Protein 7G0Z (pdb70)

Solvent-accessible surface area: 7542 Å² total; per-residue (Å²): 120,87,92,30,105,22,1,52,17,58,1,82,6,84,44,42,92,81,38,68,77,13,11,133,63,18,66,14,46,152,74,35,40,160,72,16,34,165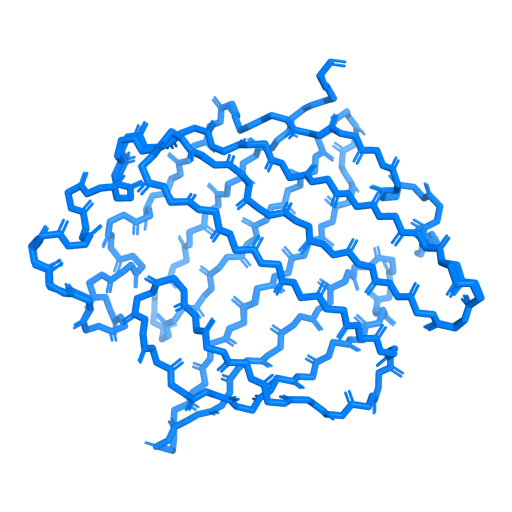,25,101,5,42,4,44,3,49,47,124,73,110,62,4,22,4,76,43,68,25,142,122,88,98,46,102,26,56,8,67,62,52,107,92,32,108,25,93,9,53,33,99,33,173,5,102,0,33,2,59,60,103,59,3,35,4,36,3,35,6,108,25,127,91,92,60,2,35,21,78,29,84,45,74,131,113,79,0,14,8,59,7,41,5,145,78,28,61,0,40,19,16,12,68,124,109

Radius of gyration: 13.99 Å; Cα contacts (8 Å, |Δi|>4): 348; chains: 1; bounding box: 31×28×34 Å

B-factor: mean 10.49, std 7.88, range [3.45, 60.39]

Sequence (134 aa):
SHMCDAFVGTWKLLVSSEENFDDYMKKELGVVGGFFATRRKMMGGGMMAAKPPNNCIIISVVNNGGDDVITIKTESSTLKNNTEISSFILGQEEFDEVTADDRKVKSTITLLDDGGVLLVQVQKWDGKKSTTTIIKRKRREDDKLVVECVMKKGVTCTRVYERRA

Structure (mmCIF, N/CA/C/O backbone):
data_7G0Z
#
_entry.id   7G0Z
#
_cell.length_a   32.128
_cell.length_b   52.805
_cell.length_c   72.315
_cell.angle_alpha   90.000
_cell.angle_beta   90.000
_cell.angle_gamma   90.000
#
_symmetry.space_group_name_H-M   'P 2 21 21'
#
loop_
_entity.id
_entity.type
_entity.pdbx_description
1 polymer 'Fatty acid-binding protein, adipocyte'
2 non-polymer '5-{[(3M)-3-(3-cyclopropyl-1,2,4-oxadiazol-5-yl)-4,5,6,7-tetrahydro-1-benzothiophen-2-yl]carbamoyl}-3,6-dihydro-2H-pyran-4-carboxylic acid'
3 water water
#
loop_
_atom_site.group_PDB
_atom_site.id
_atom_site.type_symbol
_atom_site.label_atom_id
_atom_site.label_alt_id
_atom_site.label_comp_id
_atom_site.label_asym_id
_atom_site.label_entity_id
_atom_site.label_seq_id
_atom_site.pdbx_PDB_ins_code
_atom_site.Cartn_x
_atom_site.Cartn_y
_atom_site.Cartn_z
_atom_site.occupancy
_atom_site.B_iso_or_equiv
_atom_site.auth_seq_id
_atom_site.auth_comp_id
_atom_site.auth_asym_id
_atom_site.auth_atom_id
_atom_site.pdbx_PDB_model_num
ATOM 1 N N . SER A 1 2 ? -2.554 -8.137 -2.833 0.50 35.18 -2 SER A N 1
ATOM 2 C CA . SER A 1 2 ? -1.876 -6.869 -2.785 0.50 32.78 -2 SER A CA 1
ATOM 3 C C . SER A 1 2 ? -0.627 -6.689 -1.892 0.50 33.70 -2 SER A C 1
ATOM 4 O O . SER A 1 2 ? -0.694 -6.277 -0.753 0.50 43.25 -2 SER A O 1
ATOM 12 N N . HIS A 1 3 ? 0.532 -6.995 -2.400 0.50 26.85 -1 HIS A N 1
ATOM 13 C CA . HIS A 1 3 ? 1.721 -6.280 -2.045 0.50 21.52 -1 HIS A CA 1
ATOM 14 C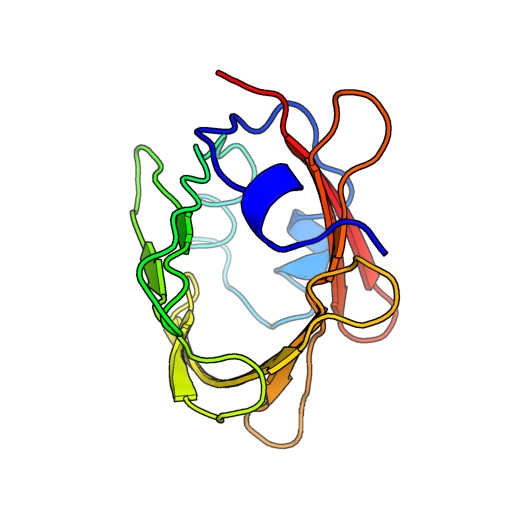 C . HIS A 1 3 ? 1.573 -4.733 -2.332 0.50 27.12 -1 HIS A C 1
ATOM 15 O O . HIS A 1 3 ? 0.795 -4.292 -3.152 0.50 25.38 -1 HIS A O 1
ATOM 30 N N . MET A 1 4 ? 2.256 -3.885 -1.574 0.50 38.08 0 MET A N 1
ATOM 31 C CA . MET A 1 4 ? 2.135 -2.391 -1.770 0.50 20.74 0 MET A CA 1
ATOM 32 C C . MET A 1 4 ? 3.429 -1.953 -2.442 0.50 15.35 0 MET A C 1
ATOM 33 O O . MET A 1 4 ? 4.222 -2.827 -2.779 0.50 23.14 0 MET A O 1
ATOM 47 N N . CYS A 1 5 ? 3.618 -0.662 -2.727 0.50 14.06 1 CYS A N 1
ATOM 48 C CA . CYS A 1 5 ? 4.808 -0.313 -3.503 0.50 13.30 1 CYS A CA 1
ATOM 49 C C . CYS A 1 5 ? 6.102 -0.702 -2.670 0.50 11.11 1 CYS A C 1
ATOM 50 O O . CYS A 1 5 ? 7.098 -1.087 -3.300 0.50 11.39 1 CYS A O 1
ATOM 58 N N . ASP A 1 6 ? 6.066 -0.635 -1.330 0.50 13.50 2 ASP A N 1
ATOM 59 C CA . ASP A 1 6 ? 7.257 -0.841 -0.513 0.50 12.13 2 ASP A CA 1
ATOM 60 C C . ASP A 1 6 ? 7.822 -2.275 -0.704 0.50 9.77 2 ASP A C 1
ATOM 61 O O . ASP A 1 6 ? 9.027 -2.434 -0.574 0.50 10.22 2 ASP A O 1
ATOM 70 N N . ALA A 1 7 ? 7.007 -3.304 -1.065 1.00 16.09 3 ALA A N 1
ATOM 71 C CA . ALA A 1 7 ? 7.595 -4.763 -1.246 1.00 13.43 3 ALA A CA 1
ATOM 72 C C . ALA A 1 7 ? 8.590 -4.889 -2.439 1.00 8.83 3 ALA A C 1
ATOM 73 O O . ALA A 1 7 ? 9.371 -5.771 -2.601 1.00 12.96 3 ALA A O 1
ATOM 80 N N . PHE A 1 8 ? 8.385 -3.817 -3.315 1.00 8.23 4 PHE A N 1
ATOM 81 C CA . PHE A 1 8 ? 9.161 -3.692 -4.527 1.00 7.08 4 PHE A CA 1
ATOM 82 C C . PHE A 1 8 ? 10.476 -2.910 -4.341 1.00 6.23 4 PHE A C 1
ATOM 83 O O . PHE A 1 8 ? 11.398 -3.084 -5.119 1.00 6.52 4 PHE A O 1
ATOM 100 N N . VAL A 1 9 ? 10.485 -1.965 -3.385 1.00 6.49 5 VAL A N 1
ATOM 101 C CA . VAL A 1 9 ? 11.649 -1.077 -3.255 1.00 5.82 5 VAL A CA 1
ATOM 102 C C . VAL A 1 9 ? 12.895 -1.895 -2.973 1.00 5.88 5 VAL A C 1
ATOM 103 O O . VAL A 1 9 ? 12.888 -2.782 -2.060 1.00 7.10 5 VAL A O 1
ATOM 116 N N . GLY A 1 10 ? 13.954 -1.613 -3.689 1.00 5.45 6 GLY A N 1
ATOM 117 C CA . GLY A 1 10 ? 15.204 -2.339 -3.509 1.00 6.86 6 GLY A CA 1
ATOM 118 C C . GLY A 1 10 ? 16.059 -2.301 -4.743 1.00 4.94 6 GLY A C 1
ATOM 119 O O . GLY A 1 10 ? 15.700 -1.718 -5.774 1.00 5.34 6 GLY A O 1
ATOM 123 N N . THR A 1 11 ? 17.188 -2.982 -4.608 1.00 5.48 7 THR A N 1
ATOM 124 C CA . THR A 1 11 ? 18.133 -3.217 -5.702 1.00 5.64 7 THR A CA 1
ATOM 125 C C . THR A 1 11 ? 18.113 -4.712 -6.010 1.00 5.55 7 THR A C 1
ATOM 126 O O . THR A 1 11 ? 18.406 -5.541 -5.111 1.00 7.48 7 THR A O 1
ATOM 137 N N . TRP A 1 12 ? 17.784 -5.036 -7.231 1.00 5.44 8 TRP A N 1
ATOM 138 C CA . TRP A 1 12 ? 17.486 -6.428 -7.662 1.00 5.62 8 TRP A CA 1
ATOM 139 C C . TRP A 1 12 ? 18.441 -6.797 -8.786 1.00 5.86 8 TRP A C 1
ATOM 140 O O . TRP A 1 12 ? 18.677 -5.988 -9.684 1.00 11.29 8 TRP A O 1
ATOM 161 N N . LYS A 1 13 ? 18.951 -8.006 -8.819 1.00 5.02 9 LYS A N 1
ATOM 162 C CA . LYS A 1 13 ? 19.857 -8.479 -9.851 1.00 5.03 9 LYS A CA 1
ATOM 163 C C . LYS A 1 13 ? 19.185 -9.620 -10.636 1.00 4.56 9 LYS A C 1
ATOM 164 O O . LYS A 1 13 ? 18.613 -10.540 -10.040 1.00 5.10 9 LYS A O 1
ATOM 183 N N . LEU A 1 14 ? 19.302 -9.592 -11.953 1.00 4.55 10 LEU A N 1
ATOM 184 C CA A LEU A 1 14 ? 18.704 -10.652 -12.776 0.80 4.48 10 LEU A CA 1
ATOM 185 C CA B LEU A 1 14 ? 18.716 -10.642 -12.779 0.20 5.13 10 LEU A CA 1
ATOM 186 C C . LEU A 1 14 ? 19.455 -11.974 -12.522 1.00 4.68 10 LEU A C 1
ATOM 187 O O . LEU A 1 14 ? 20.675 -12.000 -12.681 1.00 6.05 10 LEU A O 1
ATOM 216 N N . VAL A 1 15 ? 18.697 -13.031 -12.228 1.00 4.84 11 VAL A N 1
ATOM 217 C CA . VAL A 1 15 ? 19.274 -14.348 -12.016 1.00 5.03 11 VAL A CA 1
ATOM 218 C C . VAL A 1 15 ? 18.784 -15.404 -13.007 1.00 4.91 11 VAL A C 1
ATOM 219 O O . VAL A 1 15 ? 19.457 -16.431 -13.147 1.00 6.06 11 VAL A O 1
ATOM 232 N N . SER A 1 16 ? 17.655 -15.211 -13.680 1.00 5.07 12 SER A N 1
ATOM 233 C CA . SER A 1 16 ? 17.225 -16.154 -14.714 1.00 5.66 12 SER A CA 1
ATOM 234 C C . SER A 1 16 ? 16.351 -15.428 -15.711 1.00 5.10 12 SER A C 1
ATOM 235 O O . SER A 1 16 ? 15.701 -14.419 -15.402 1.00 5.41 12 SER A O 1
ATOM 243 N N . SER A 1 17 ? 16.302 -15.983 -16.918 1.00 6.16 13 SER A N 1
ATOM 244 C CA . SER A 1 17 ? 15.502 -15.407 -18.004 1.00 6.41 13 SER A CA 1
ATOM 245 C C . SER A 1 17 ? 15.112 -16.535 -18.949 1.00 6.11 13 SER A C 1
ATOM 246 O O . SER A 1 17 ? 15.954 -17.348 -19.347 1.00 7.61 13 SER A O 1
ATOM 254 N N . GLU A 1 18 ? 13.827 -16.552 -19.335 1.00 6.19 14 GLU A N 1
ATOM 255 C CA A GLU A 1 18 ? 13.317 -17.535 -20.290 0.80 5.35 14 GLU A CA 1
ATOM 256 C CA B GLU A 1 18 ? 13.280 -17.475 -20.248 0.20 5.49 14 GLU A CA 1
ATOM 257 C C . GLU A 1 18 ? 12.593 -16.769 -21.399 1.00 4.40 14 GLU A C 1
ATOM 258 O O . GLU A 1 18 ? 11.743 -15.916 -21.158 1.00 5.04 14 GLU A O 1
ATOM 279 N N . ASN A 1 19 ? 12.944 -17.134 -22.664 1.00 4.50 15 ASN A N 1
ATOM 280 C CA . ASN A 1 19 ? 12.269 -16.658 -23.854 1.00 4.33 15 ASN A CA 1
ATOM 281 C C . ASN A 1 19 ? 12.500 -15.162 -24.154 1.00 4.31 15 ASN A C 1
ATOM 282 O O . ASN A 1 19 ? 11.730 -14.559 -24.914 1.00 4.73 15 ASN A O 1
ATOM 293 N N . PHE A 1 20 ? 13.567 -14.563 -23.600 1.00 4.32 16 PHE A N 1
ATOM 294 C CA . PHE A 1 20 ? 13.770 -13.126 -23.824 1.00 4.41 16 PHE A CA 1
ATOM 295 C C . PHE A 1 20 ? 14.147 -12.833 -25.261 1.00 4.57 16 PHE A C 1
ATOM 296 O O . PHE A 1 20 ? 13.707 -11.816 -25.832 1.00 4.95 16 PHE A O 1
ATOM 313 N N . ASP A 1 21 ? 14.972 -13.684 -25.911 1.00 5.00 17 ASP A N 1
ATOM 314 C CA . ASP A 1 21 ? 15.276 -13.420 -27.323 1.00 5.22 17 ASP A CA 1
ATOM 315 C C . ASP A 1 21 ? 13.990 -13.477 -28.161 1.00 5.22 17 ASP A C 1
ATOM 316 O O . ASP A 1 21 ? 13.780 -12.634 -29.027 1.00 5.71 17 ASP A O 1
ATOM 325 N N . ASP A 1 22 ? 13.135 -14.471 -27.908 1.00 5.08 18 ASP A N 1
ATOM 326 C CA . ASP A 1 22 ? 11.876 -14.557 -28.626 1.00 5.43 18 ASP A CA 1
ATOM 327 C C . ASP A 1 22 ? 10.989 -13.324 -28.396 1.00 5.05 18 ASP A C 1
ATOM 328 O O . ASP A 1 22 ? 10.309 -12.856 -29.320 1.00 5.47 18 ASP A O 1
ATOM 337 N N . TYR A 1 23 ? 10.972 -12.814 -27.152 1.00 4.85 19 TYR A N 1
ATOM 338 C CA . TYR A 1 23 ? 10.200 -11.602 -26.853 1.00 4.62 19 TYR A CA 1
ATOM 339 C C . TYR A 1 23 ? 10.721 -10.391 -27.655 1.00 4.77 19 TYR A C 1
ATOM 340 O O . TYR A 1 23 ? 9.951 -9.686 -28.311 1.00 5.10 19 TYR A O 1
ATOM 358 N N . MET A 1 24 ? 12.037 -10.205 -27.610 1.00 4.88 20 MET A N 1
ATOM 359 C CA . MET A 1 24 ? 12.623 -9.117 -28.424 1.00 5.14 20 MET A CA 1
ATOM 360 C C . MET A 1 24 ? 12.318 -9.302 -29.918 1.00 5.28 20 MET A C 1
ATOM 361 O O . MET A 1 24 ? 11.967 -8.358 -30.608 1.00 5.71 20 MET A O 1
ATOM 375 N N . LYS A 1 25 ? 12.470 -10.540 -30.428 1.00 5.73 21 LYS A N 1
ATOM 376 C CA A LYS A 1 25 ? 12.226 -10.766 -31.829 0.70 6.63 21 LYS A CA 1
ATOM 377 C CA B LYS A 1 25 ? 12.195 -10.776 -31.848 0.30 6.78 21 LYS A CA 1
ATOM 378 C C . LYS A 1 25 ? 10.763 -10.424 -32.173 1.00 6.76 21 LYS A C 1
ATOM 379 O O . LYS A 1 25 ? 10.468 -9.840 -33.250 1.00 7.38 21 LYS A O 1
ATOM 414 N N . GLU A 1 26 ? 9.829 -10.799 -31.303 1.00 6.34 22 GLU A N 1
ATOM 415 C CA . GLU A 1 26 ? 8.412 -10.552 -31.573 1.00 6.23 22 GLU A CA 1
ATOM 416 C C . GLU A 1 26 ? 8.099 -9.062 -31.623 1.00 6.39 22 GLU A C 1
ATOM 417 O O . GLU A 1 26 ? 7.148 -8.632 -32.295 1.00 8.28 22 GLU A O 1
ATOM 429 N N . LEU A 1 27 ? 8.859 -8.256 -30.902 1.00 5.75 23 LEU A N 1
ATOM 430 C CA . LEU A 1 27 ? 8.777 -6.805 -30.913 1.00 6.27 23 LEU A CA 1
ATOM 431 C C . LEU A 1 27 ? 9.462 -6.185 -32.134 1.00 7.32 23 LEU A C 1
ATOM 432 O O . LEU A 1 27 ? 9.402 -4.956 -32.299 1.00 10.23 23 LEU A O 1
ATOM 448 N N . GLY A 1 28 ? 10.176 -6.947 -32.943 1.00 7.02 24 GLY A N 1
ATOM 449 C CA . GLY A 1 28 ? 10.902 -6.416 -34.081 1.00 8.03 24 GLY A CA 1
ATOM 450 C C . GLY A 1 28 ? 12.301 -5.925 -33.791 1.00 7.64 24 GLY A C 1
ATOM 451 O O . GLY A 1 28 ? 12.863 -5.175 -34.596 1.00 9.64 24 GLY A O 1
ATOM 455 N N A VAL A 1 29 ? 12.866 -6.211 -32.653 0.50 7.33 25 VAL A N 1
ATOM 456 N N B VAL A 1 29 ? 12.886 -6.391 -32.657 0.50 6.19 25 VAL A N 1
ATOM 457 C CA A VAL A 1 29 ? 14.181 -5.683 -32.306 0.50 8.01 25 VAL A CA 1
ATOM 458 C CA B VAL A 1 29 ? 14.228 -5.957 -32.252 0.50 6.53 25 VAL A CA 1
ATOM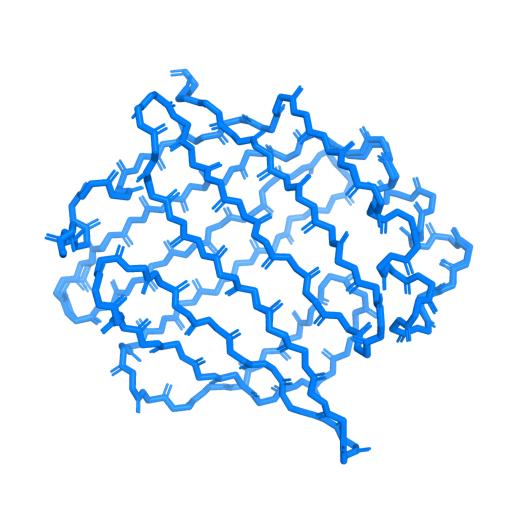 459 C C A VAL A 1 29 ? 15.234 -6.359 -33.269 0.50 9.54 25 VAL A C 1
ATOM 460 C C B VAL A 1 29 ? 15.279 -6.737 -33.194 0.50 6.69 25 VAL A C 1
ATOM 461 O O A VAL A 1 29 ? 15.228 -7.619 -33.398 0.50 11.20 25 VAL A O 1
ATOM 462 O O B VAL A 1 29 ? 15.288 -7.931 -33.336 0.50 7.17 25 VAL A O 1
ATOM 487 N N A GLY A 1 30 ? 16.237 -5.639 -33.773 0.50 12.66 26 GLY A N 1
ATOM 488 N N B GLY A 1 30 ? 16.131 -5.914 -33.705 0.50 7.66 26 GLY A N 1
ATOM 489 C CA A GLY A 1 30 ? 17.425 -6.309 -34.553 0.50 12.21 26 GLY A CA 1
ATOM 490 C CA B GLY A 1 30 ? 17.139 -6.290 -34.569 0.50 11.08 26 GLY A CA 1
ATOM 491 C C A GLY A 1 30 ? 18.505 -7.013 -33.862 0.50 10.77 26 GLY A C 1
ATOM 492 C C B GLY A 1 30 ? 18.260 -7.008 -33.887 0.50 8.70 26 GLY A C 1
ATOM 493 O O A GLY A 1 30 ? 18.523 -6.742 -32.648 0.50 13.54 26 GLY A O 1
ATOM 494 O O B GLY A 1 30 ? 18.396 -7.110 -32.638 0.50 6.82 26 GLY A O 1
ATOM 501 N N A PHE A 1 31 ? 19.401 -7.686 -34.649 0.50 9.44 27 PHE A N 1
ATOM 502 N N B PHE A 1 31 ? 19.110 -7.542 -34.707 0.50 9.89 27 PHE A N 1
ATOM 503 C CA A PHE A 1 31 ? 20.371 -8.565 -34.194 0.50 8.03 27 PHE A CA 1
ATOM 504 C CA B PHE A 1 31 ? 20.137 -8.419 -34.225 0.50 10.34 27 PHE A CA 1
ATOM 505 C C A PHE A 1 31 ? 21.227 -7.790 -33.249 0.50 8.83 27 PHE A C 1
ATOM 506 C C B PHE A 1 31 ? 21.029 -7.696 -33.224 0.50 10.34 27 PHE A C 1
ATOM 507 O O A PHE A 1 31 ? 21.585 -8.358 -32.207 0.50 8.37 27 PHE A O 1
ATOM 508 O O B PHE A 1 31 ? 21.305 -8.282 -32.173 0.50 12.33 27 PHE A O 1
ATOM 541 N N . ALA A 1 32 ? 21.577 -6.508 -33.537 1.00 9.40 28 ALA A N 1
ATOM 542 C CA . ALA A 1 32 ? 22.551 -5.842 -32.659 1.00 9.87 28 ALA A CA 1
ATOM 543 C C . ALA A 1 32 ? 21.986 -5.609 -31.258 1.00 8.17 28 ALA A C 1
ATOM 544 O O . ALA A 1 32 ? 22.692 -5.841 -30.251 1.00 8.13 28 ALA A O 1
ATOM 551 N N . THR A 1 33 ? 20.774 -5.127 -31.158 1.00 7.66 29 THR A N 1
ATOM 552 C CA . THR A 1 33 ? 20.188 -4.895 -29.834 1.00 7.21 29 THR A CA 1
ATOM 553 C C . THR A 1 33 ? 19.872 -6.216 -29.168 1.00 6.82 29 THR A C 1
ATOM 554 O O . THR A 1 33 ? 20.077 -6.348 -27.940 1.00 7.25 29 THR A O 1
ATOM 565 N N . ARG A 1 34 ? 19.380 -7.224 -29.900 1.00 6.81 30 ARG A N 1
ATOM 566 C CA A ARG A 1 34 ? 19.175 -8.530 -29.289 0.70 7.02 30 ARG A CA 1
ATOM 567 C CA B ARG A 1 34 ? 19.149 -8.521 -29.266 0.30 7.59 30 ARG A CA 1
ATOM 568 C C . ARG A 1 34 ? 20.472 -9.115 -28.731 1.00 7.99 30 ARG A C 1
ATOM 569 O O . ARG A 1 34 ? 20.482 -9.798 -27.692 1.00 8.40 30 ARG A O 1
ATOM 608 N N . LYS A 1 35 ? 21.587 -8.878 -29.441 1.00 7.80 31 LYS A N 1
ATOM 609 C CA . LYS A 1 35 ? 22.879 -9.333 -28.979 1.00 9.14 31 LYS A CA 1
ATOM 610 C C . LYS A 1 35 ? 23.242 -8.673 -27.650 1.00 8.87 31 LYS A C 1
ATOM 611 O O . LYS A 1 35 ? 23.730 -9.313 -26.760 1.00 13.40 31 LYS A O 1
ATOM 630 N N . MET A 1 36 ? 23.014 -7.396 -27.517 1.00 7.45 32 MET A N 1
ATOM 631 C CA A MET A 1 36 ? 23.290 -6.725 -26.230 0.50 8.08 32 MET A CA 1
ATOM 632 C CA B MET A 1 36 ? 23.272 -6.695 -26.258 0.50 7.80 32 MET A CA 1
ATOM 633 C C . MET A 1 36 ? 22.347 -7.256 -25.162 1.00 7.93 32 MET A C 1
ATOM 634 O O . MET A 1 36 ? 22.761 -7.511 -24.023 1.00 9.42 32 MET A O 1
ATOM 659 N N . GLY A 1 37 ? 21.072 -7.412 -25.480 1.00 7.37 33 GLY A N 1
ATOM 660 C CA . GLY A 1 37 ? 20.107 -7.830 -24.442 1.00 8.01 33 GLY A CA 1
ATOM 661 C C . GLY A 1 37 ? 20.159 -9.262 -24.008 1.00 7.93 33 GLY A C 1
ATOM 662 O O . GLY A 1 37 ? 19.815 -9.566 -22.858 1.00 9.45 33 GLY A O 1
ATOM 666 N N A GLY A 1 38 ? 20.463 -10.206 -24.834 0.70 8.53 34 GLY A N 1
ATOM 667 N N B GLY A 1 38 ? 20.662 -10.110 -24.929 0.30 8.66 34 GLY A N 1
ATOM 668 C CA A GLY A 1 38 ? 20.261 -11.610 -24.496 0.70 7.83 34 GLY A CA 1
ATOM 669 C CA B GLY A 1 38 ? 20.604 -11.563 -24.735 0.30 8.28 34 GLY A CA 1
ATOM 670 C C A GLY A 1 38 ? 20.975 -12.132 -23.235 0.70 6.73 34 GLY A C 1
ATOM 671 C C B GLY A 1 38 ? 21.509 -11.670 -23.557 0.30 11.93 34 GLY A C 1
ATOM 672 O O A GLY A 1 38 ? 20.338 -12.783 -22.449 0.70 7.49 34 GLY A O 1
ATOM 673 O O B GLY A 1 38 ? 21.279 -12.411 -22.654 0.30 19.49 34 GLY A O 1
ATOM 680 N N A MET A 1 39 ? 22.259 -11.842 -23.135 0.70 6.30 35 MET A N 1
ATOM 681 N N B MET A 1 39 ? 22.622 -10.966 -23.613 0.30 12.46 35 MET A N 1
ATOM 682 C CA A MET A 1 39 ? 23.042 -12.265 -21.970 0.70 7.13 35 MET A CA 1
ATOM 683 C CA B MET A 1 39 ? 23.599 -11.374 -22.617 0.30 15.98 35 MET A CA 1
ATOM 684 C C A MET A 1 39 ? 23.222 -11.149 -20.960 0.70 6.70 35 MET A C 1
ATOM 685 C C B MET A 1 39 ? 23.685 -10.314 -21.510 0.30 13.31 35 MET A C 1
ATOM 686 O O A MET A 1 39 ? 23.914 -11.320 -19.976 0.70 8.07 35 MET A O 1
ATOM 687 O O B MET A 1 39 ? 24.440 -10.476 -20.589 0.30 12.70 35 MET A O 1
ATOM 714 N N A ALA A 1 40 ? 22.541 -10.002 -21.101 0.70 6.75 36 ALA A N 1
ATOM 715 N N B ALA A 1 40 ? 22.807 -9.317 -21.502 0.30 10.23 36 ALA A N 1
ATOM 716 C CA A ALA A 1 40 ? 22.602 -8.959 -20.111 0.70 7.99 36 ALA A CA 1
ATOM 717 C CA B ALA A 1 40 ? 22.809 -8.421 -20.277 0.30 8.96 36 ALA A CA 1
ATOM 718 C C A ALA A 1 40 ? 22.023 -9.468 -18.810 0.70 6.96 36 ALA A C 1
ATOM 719 C C B ALA A 1 40 ? 22.193 -9.206 -19.017 0.30 7.68 36 ALA A C 1
ATOM 720 O O A ALA A 1 40 ? 21.019 -10.094 -18.793 0.70 6.95 36 ALA A O 1
ATOM 721 O O B ALA A 1 40 ? 21.339 -10.042 -19.196 0.30 8.51 36 ALA A O 1
ATOM 734 N N . LYS A 1 41 ? 22.653 -8.952 -17.741 1.00 8.44 37 LYS A N 1
ATOM 735 C CA . LYS A 1 41 ? 22.166 -9.344 -16.422 1.00 7.48 37 LYS A CA 1
ATOM 736 C C . LYS A 1 41 ? 21.950 -8.001 -15.642 1.00 6.56 37 LYS A C 1
ATOM 737 O O . LYS A 1 41 ? 22.778 -7.611 -14.816 1.00 7.68 37 LYS A O 1
ATOM 757 N N . PRO A 1 42 ? 20.900 -7.294 -15.961 1.00 6.06 38 PRO A N 1
ATOM 758 C CA A PRO A 1 42 ? 20.704 -5.949 -15.325 0.70 5.20 38 PRO A CA 1
ATOM 759 C CA B PRO A 1 42 ? 20.735 -6.013 -15.348 0.30 6.28 38 PRO A CA 1
ATOM 760 C C . PRO A 1 42 ? 20.502 -6.031 -13.842 1.00 4.92 38 PRO A C 1
ATOM 761 O O . PRO A 1 42 ? 20.057 -7.016 -13.269 1.00 5.94 38 PRO A O 1
ATOM 781 N N . ASN A 1 43 ? 20.771 -4.862 -13.224 1.00 4.98 39 ASN A N 1
ATOM 782 C CA A ASN A 1 43 ? 20.235 -4.535 -11.913 0.70 5.48 39 ASN A CA 1
ATOM 783 C CA B ASN A 1 43 ? 20.239 -4.561 -11.933 0.30 6.15 39 ASN A CA 1
ATOM 784 C C . ASN A 1 43 ? 19.013 -3.651 -12.126 1.00 6.56 39 ASN A C 1
ATOM 785 O O . ASN A 1 43 ? 19.036 -2.703 -12.931 1.00 10.47 39 ASN A O 1
ATOM 804 N N . CYS A 1 44 ? 17.951 -3.967 -11.407 1.00 5.29 40 CYS A N 1
ATOM 805 C CA . CYS A 1 44 ? 16.713 -3.185 -11.425 1.00 5.50 40 CYS A CA 1
ATOM 806 C C . CYS A 1 44 ? 16.603 -2.494 -10.056 1.00 4.99 40 CYS A C 1
ATOM 807 O O . CYS A 1 44 ? 16.559 -3.189 -9.019 1.00 6.07 40 CYS A O 1
ATOM 815 N N . ILE A 1 45 ? 16.599 -1.182 -10.053 1.00 4.67 41 ILE A N 1
ATOM 816 C CA A ILE A 1 45 ? 16.589 -0.384 -8.812 0.50 4.86 41 ILE A CA 1
ATOM 817 C CA B ILE A 1 45 ? 16.582 -0.412 -8.806 0.50 4.54 41 ILE A CA 1
ATOM 818 C C . ILE A 1 45 ? 15.255 0.335 -8.739 1.00 4.37 41 ILE A C 1
ATOM 819 O O . ILE A 1 45 ? 14.984 1.214 -9.586 1.00 4.88 41 ILE A O 1
ATOM 850 N N . ILE A 1 46 ? 14.418 -0.043 -7.784 1.00 4.41 42 ILE A N 1
ATOM 851 C CA . ILE A 1 46 ? 13.070 0.487 -7.645 1.00 4.40 42 ILE A CA 1
ATOM 852 C C . ILE A 1 46 ? 13.041 1.369 -6.391 1.00 4.39 42 ILE A C 1
ATOM 853 O O . ILE A 1 46 ? 13.478 0.919 -5.303 1.00 5.05 42 ILE A O 1
ATOM 869 N N . SER A 1 47 ? 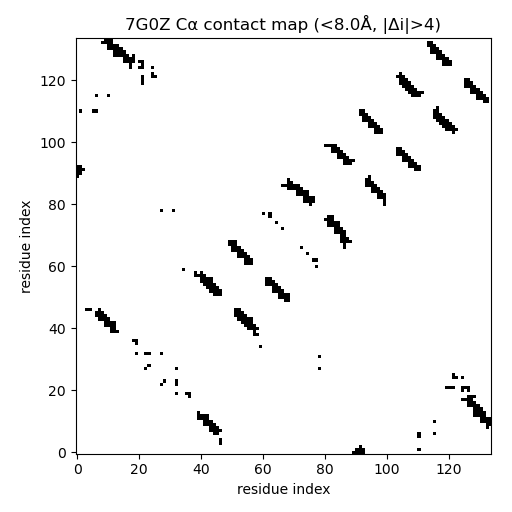12.533 2.581 -6.535 1.00 4.53 43 SER A N 1
ATOM 870 C CA . SER A 1 47 ? 12.432 3.507 -5.407 1.00 4.95 43 SER A CA 1
ATOM 871 C C . SER A 1 47 ? 11.139 4.318 -5.566 1.00 5.03 43 SER A C 1
ATOM 872 O O . SER A 1 47 ? 10.526 4.358 -6.635 1.00 5.45 43 SER A O 1
ATOM 880 N N . VAL A 1 48 ? 10.743 4.957 -4.448 1.00 5.66 44 VAL A N 1
ATOM 881 C CA A VAL A 1 48 ? 9.504 5.724 -4.387 0.50 6.74 44 VAL A CA 1
ATOM 882 C CA B VAL A 1 48 ? 9.505 5.772 -4.479 0.50 6.37 44 VAL A CA 1
ATOM 883 C C . VAL A 1 48 ? 9.753 7.011 -3.639 1.00 8.72 44 VAL A C 1
ATOM 884 O O . VAL A 1 48 ? 10.406 6.987 -2.587 1.00 10.69 44 VAL A O 1
ATOM 909 N N A ASN A 1 49 ? 9.130 8.043 -4.111 0.50 9.63 45 ASN A N 1
ATOM 910 N N B ASN A 1 49 ? 9.359 8.221 -4.209 0.50 10.65 45 ASN A N 1
ATOM 911 C CA A ASN A 1 49 ? 9.093 9.200 -3.265 0.50 12.31 45 ASN A CA 1
ATOM 912 C CA B ASN A 1 49 ? 9.811 9.683 -3.904 0.50 11.33 45 ASN A CA 1
ATOM 913 C C A ASN A 1 49 ? 7.847 9.986 -3.566 0.50 16.33 45 ASN A C 1
ATOM 914 C C B ASN A 1 49 ? 8.392 10.409 -4.167 0.50 18.19 45 ASN A C 1
ATOM 915 O O A ASN A 1 49 ? 7.693 10.461 -4.756 0.50 22.89 45 ASN A O 1
ATOM 916 O O B ASN A 1 49 ? 7.915 10.679 -5.202 0.50 27.27 45 ASN A O 1
ATOM 937 N N A GLY A 1 50 ? 6.932 9.947 -2.568 0.50 22.75 46 GLY A N 1
ATOM 938 N N B GLY A 1 50 ? 7.723 10.622 -2.979 0.50 9.97 46 GLY A N 1
ATOM 939 C CA A GLY A 1 50 ? 5.513 10.379 -2.675 0.50 21.99 46 GLY A CA 1
ATOM 940 C CA B GLY A 1 50 ? 6.357 11.252 -3.022 0.50 9.44 46 GLY A CA 1
ATOM 941 C C A GLY A 1 50 ? 4.666 9.539 -3.667 0.50 22.59 46 GLY A C 1
ATOM 942 C C B GLY A 1 50 ? 5.402 10.368 -3.872 0.50 8.42 46 GLY A C 1
ATOM 943 O O A GLY A 1 50 ? 4.59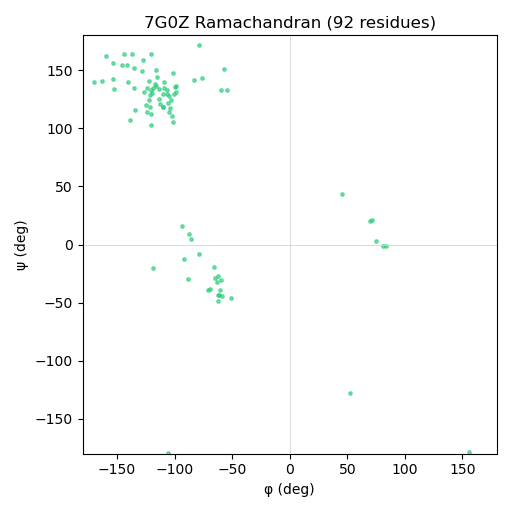4 8.270 -3.653 0.50 24.20 46 GLY A O 1
ATOM 944 O O B GLY A 1 50 ? 5.282 9.191 -3.614 0.50 12.52 46 GLY A O 1
ATOM 951 N N A ASP A 1 51 ? 4.082 10.206 -4.654 0.50 19.24 47 ASP A N 1
ATOM 952 N N B ASP A 1 51 ? 4.736 10.939 -4.866 0.50 8.48 47 ASP A N 1
ATOM 953 C CA A ASP A 1 51 ? 3.394 9.566 -5.745 0.50 17.02 47 ASP A CA 1
ATOM 954 C CA B ASP A 1 51 ? 3.795 10.211 -5.738 0.50 8.74 47 ASP A CA 1
ATOM 955 C C A ASP A 1 51 ? 4.331 9.071 -6.841 0.50 11.19 47 ASP A C 1
ATOM 956 C C B ASP A 1 51 ? 4.44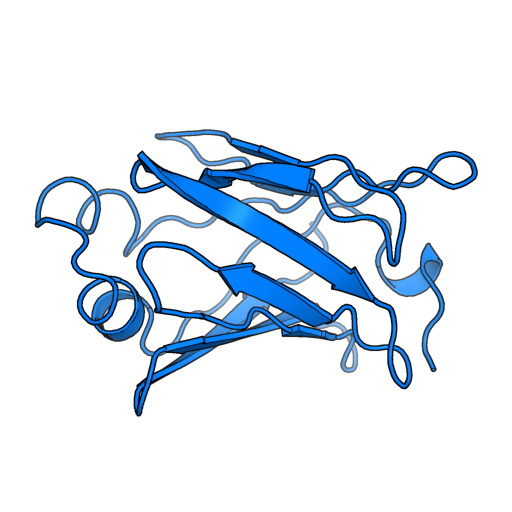9 9.385 -6.848 0.50 9.98 47 ASP A C 1
ATOM 957 O O A ASP A 1 51 ? 3.769 8.354 -7.718 0.50 11.45 47 ASP A O 1
ATOM 958 O O B ASP A 1 51 ? 3.875 8.684 -7.673 0.50 8.71 47 ASP A O 1
ATOM 975 N N . VAL A 1 52 ? 5.710 9.412 -6.868 1.00 9.55 48 VAL A N 1
ATOM 976 C CA . VAL A 1 52 ? 6.514 9.061 -8.037 1.00 7.29 48 VAL A CA 1
ATOM 977 C C . VAL A 1 52 ? 7.351 7.794 -7.754 1.00 6.13 48 VAL A C 1
ATOM 978 O O . VAL A 1 52 ? 8.172 7.768 -6.834 1.00 7.02 48 VAL A O 1
ATOM 991 N N . ILE A 1 53 ? 7.164 6.802 -8.621 1.00 5.05 49 ILE A N 1
ATOM 992 C CA . ILE A 1 53 ? 7.952 5.582 -8.597 1.00 4.54 49 ILE A CA 1
ATOM 993 C C . ILE A 1 53 ? 9.028 5.700 -9.673 1.00 4.43 49 ILE A C 1
ATOM 994 O O . ILE A 1 53 ? 8.738 6.136 -10.807 1.00 5.10 49 ILE A O 1
ATOM 1010 N N . THR A 1 54 ? 10.268 5.314 -9.333 1.00 4.11 50 THR A N 1
ATOM 1011 C CA . THR A 1 54 ? 11.348 5.266 -10.310 1.00 4.14 50 THR A CA 1
ATOM 1012 C C . THR A 1 54 ? 11.856 3.828 -10.422 1.00 4.05 50 THR A C 1
ATOM 1013 O O . THR A 1 54 ? 12.080 3.160 -9.407 1.00 4.52 50 THR A O 1
ATOM 1024 N N . ILE A 1 55 ? 12.034 3.386 -11.673 1.00 3.96 51 ILE A N 1
ATOM 1025 C CA . ILE A 1 55 ? 12.613 2.083 -11.952 1.00 4.02 51 ILE A CA 1
ATOM 1026 C C . ILE A 1 55 ? 13.819 2.322 -12.867 1.00 3.96 51 ILE A C 1
ATOM 1027 O O . ILE A 1 55 ? 13.667 2.781 -14.023 1.00 4.66 51 ILE A O 1
ATOM 1043 N N . LYS A 1 56 ? 15.014 2.030 -12.350 1.00 4.11 52 LYS A N 1
ATOM 1044 C CA . LYS A 1 56 ? 16.257 2.082 -13.137 1.00 4.21 52 LYS A CA 1
ATOM 1045 C C . LYS A 1 56 ? 16.595 0.663 -13.574 1.00 4.23 52 LYS A C 1
ATOM 1046 O O . LYS A 1 56 ? 16.502 -0.276 -12.762 1.00 5.51 52 LYS A O 1
ATOM 1065 N N . THR A 1 57 ? 16.998 0.500 -14.826 1.00 4.14 53 THR A N 1
ATOM 1066 C CA . THR A 1 57 ? 17.471 -0.785 -15.341 1.00 4.45 53 THR A CA 1
ATOM 1067 C C . THR A 1 57 ? 18.912 -0.543 -15.810 1.00 4.60 53 THR A C 1
ATOM 1068 O O . THR A 1 57 ? 19.124 0.070 -16.862 1.00 5.73 53 THR A O 1
ATOM 1079 N N . GLU A 1 58 ? 19.869 -0.990 -15.001 1.00 4.70 54 GLU A N 1
ATOM 1080 C CA . GLU A 1 58 ? 21.284 -0.686 -15.213 1.00 4.84 54 GLU A CA 1
ATOM 1081 C C . GLU A 1 58 ? 22.005 -1.925 -15.721 1.00 4.81 54 GLU A C 1
ATOM 1082 O O . GLU A 1 58 ? 21.903 -2.999 -15.101 1.00 5.69 54 GLU A O 1
ATOM 1094 N N . SER A 1 59 ? 22.759 -1.790 -16.798 1.00 5.14 55 SER A N 1
ATOM 1095 C CA A SER A 1 59 ? 23.502 -2.896 -17.386 0.50 5.78 55 SER A CA 1
ATOM 1096 C CA B SER A 1 59 ? 23.516 -2.900 -17.314 0.50 5.63 55 SER A CA 1
ATOM 1097 C C . SER A 1 59 ? 24.792 -2.367 -17.986 1.00 5.20 55 SER A C 1
ATOM 1098 O O . SER A 1 59 ? 24.889 -1.214 -18.354 1.00 5.91 55 SER A O 1
ATOM 1111 N N . THR A 1 60 ? 25.771 -3.259 -18.139 1.00 5.67 56 THR A N 1
ATOM 1112 C CA . THR A 1 60 ? 27.090 -2.839 -18.642 1.00 6.27 56 THR A CA 1
ATOM 1113 C C . THR A 1 60 ? 27.008 -2.023 -19.921 1.00 5.79 56 THR A C 1
ATOM 1114 O O . THR A 1 60 ? 27.715 -1.041 -20.075 1.00 6.70 56 THR A O 1
ATOM 1125 N N . LEU A 1 61 ? 26.190 -2.514 -20.873 1.00 5.80 57 LEU A N 1
ATOM 1126 C CA . LEU A 1 61 ? 26.160 -1.933 -22.208 1.00 6.61 57 LEU A CA 1
ATOM 1127 C C . LEU A 1 61 ? 25.122 -0.837 -22.393 1.00 7.28 57 LEU A C 1
ATOM 1128 O O . LEU A 1 61 ? 25.191 -0.124 -23.411 1.00 11.05 57 LEU A O 1
ATOM 1144 N N . LYS A 1 62 ? 24.186 -0.663 -21.455 1.00 5.88 58 LYS A N 1
ATOM 1145 C CA . LYS A 1 62 ? 23.156 0.348 -21.598 1.00 6.16 58 LYS A CA 1
ATOM 1146 C C . LYS A 1 62 ? 22.401 0.479 -20.279 1.00 5.51 58 LYS A C 1
ATOM 1147 O O . LYS A 1 62 ? 22.079 -0.554 -19.659 1.00 6.88 58 LYS A O 1
ATOM 1166 N N . ASN A 1 63 ? 22.068 1.698 -19.899 1.00 5.60 59 ASN A N 1
ATOM 1167 C CA A ASN A 1 63 ? 21.198 2.009 -18.764 0.50 5.70 59 ASN A CA 1
ATOM 1168 C CA B ASN A 1 63 ? 21.239 1.990 -18.761 0.50 5.80 59 ASN A CA 1
ATOM 1169 C C . ASN A 1 63 ? 19.958 2.720 -19.251 1.00 6.34 59 ASN A C 1
ATOM 1170 O O . ASN A 1 63 ? 20.052 3.551 -20.159 1.00 8.82 59 ASN A O 1
ATOM 1189 N N . THR A 1 64 ? 18.820 2.419 -18.628 1.00 5.23 60 THR A N 1
ATOM 1190 C CA . THR A 1 64 ? 17.573 3.141 -18.883 1.00 5.58 60 THR A CA 1
ATOM 1191 C C . THR A 1 64 ? 16.886 3.411 -17.539 1.00 4.59 60 THR A C 1
ATOM 1192 O O . THR A 1 64 ? 17.194 2.783 -16.513 1.00 5.33 60 THR A O 1
ATOM 1203 N N . GLU A 1 65 ? 15.927 4.330 -17.568 1.00 4.51 61 GLU A N 1
ATOM 1204 C CA . GLU A 1 65 ? 15.209 4.709 -16.359 1.00 4.24 61 GLU A CA 1
ATOM 1205 C C . GLU A 1 65 ? 13.825 5.226 -16.748 1.00 4.50 61 GLU A C 1
ATOM 1206 O O . GLU A 1 65 ? 13.694 5.956 -17.742 1.00 5.73 61 GLU A O 1
ATOM 1218 N N . ILE A 1 66 ? 12.825 4.892 -15.934 1.00 4.45 62 ILE A N 1
ATOM 1219 C CA . ILE A 1 66 ? 11.508 5.534 -16.024 1.00 4.72 62 ILE A CA 1
ATOM 1220 C C . ILE A 1 66 ? 11.112 6.032 -14.644 1.00 4.43 62 ILE A C 1
ATOM 1221 O O . ILE A 1 66 ? 11.451 5.438 -13.612 1.00 5.35 62 ILE A O 1
ATOM 1237 N N . SER A 1 67 ? 10.340 7.119 -14.639 1.00 4.37 63 SER A N 1
ATOM 1238 C CA A SER A 1 67 ? 9.661 7.610 -13.435 0.80 4.79 63 SER A CA 1
ATOM 1239 C CA B SER A 1 67 ? 9.619 7.552 -13.424 0.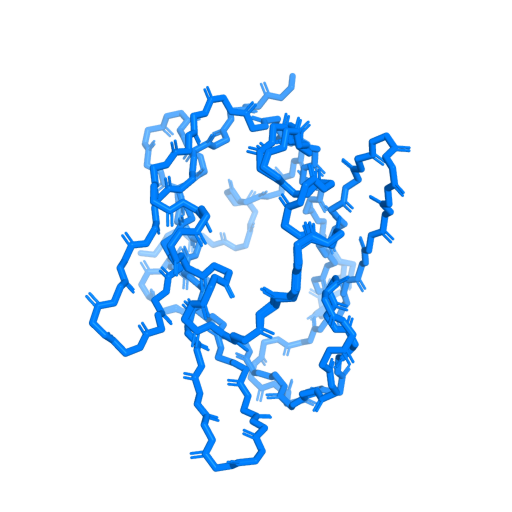20 5.12 63 SER A CA 1
ATOM 1240 C C . SER A 1 67 ? 8.197 7.873 -13.822 1.00 4.90 63 SER A C 1
ATOM 1241 O O . SER A 1 67 ? 7.914 8.372 -14.920 1.00 6.45 63 SER A O 1
ATOM 1254 N N . PHE A 1 68 ? 7.286 7.541 -12.915 1.00 4.58 64 PHE A N 1
ATOM 1255 C CA . PHE A 1 68 ? 5.881 7.600 -13.253 1.00 4.49 64 PHE A CA 1
ATOM 1256 C C . PHE A 1 68 ? 5.039 7.681 -11.989 1.00 4.70 64 PHE A C 1
ATOM 1257 O O . PHE A 1 68 ? 5.470 7.347 -10.880 1.00 5.23 64 PHE A O 1
ATOM 1274 N N . ILE A 1 69 ? 3.800 8.111 -12.213 1.00 4.61 65 ILE A N 1
ATOM 1275 C CA . ILE A 1 69 ? 2.750 8.065 -11.220 1.00 4.80 65 ILE A CA 1
ATOM 1276 C C . ILE A 1 69 ? 1.760 6.979 -11.670 1.00 4.73 65 ILE A C 1
ATOM 1277 O O . ILE A 1 69 ? 1.403 6.891 -12.853 1.00 4.80 65 ILE A O 1
ATOM 1293 N N . LEU A 1 70 ? 1.342 6.117 -10.732 1.00 4.88 66 LEU A N 1
ATOM 1294 C CA . LEU A 1 70 ? 0.413 5.058 -11.075 1.00 4.96 66 LEU A CA 1
ATOM 1295 C C . LEU A 1 70 ? -0.840 5.666 -11.738 1.00 4.92 66 LEU A C 1
ATOM 1296 O O . LEU A 1 70 ? -1.407 6.632 -11.228 1.00 5.30 66 LEU A O 1
ATOM 1312 N N . GLY A 1 71 ? -1.249 5.062 -12.846 1.00 5.07 67 GLY A N 1
ATOM 1313 C CA . GLY A 1 71 ? -2.456 5.486 -13.537 1.00 5.71 67 GLY A CA 1
ATOM 1314 C C . GLY A 1 71 ? -2.322 6.709 -14.451 1.00 6.16 67 GLY A C 1
ATOM 1315 O O . GLY A 1 71 ? -3.315 7.106 -15.037 1.00 11.52 67 GLY A O 1
ATOM 1319 N N . GLN A 1 72 ? -1.142 7.314 -14.546 1.00 5.34 68 GLN A N 1
ATOM 1320 C CA . GLN A 1 72 ? -0.913 8.487 -15.380 1.00 5.27 68 GLN A CA 1
ATOM 1321 C C . GLN A 1 72 ? -0.024 8.060 -16.572 1.00 4.74 68 GLN A C 1
ATOM 1322 O O . GLN A 1 72 ? 1.110 7.616 -16.387 1.00 4.94 68 GLN A O 1
ATOM 1336 N N . GLU A 1 73 ? -0.536 8.183 -17.803 1.00 5.15 69 GLU A N 1
ATOM 1337 C CA A GLU A 1 73 ? 0.243 7.788 -18.983 0.70 5.08 69 GLU A CA 1
ATOM 1338 C CA B GLU A 1 73 ? 0.247 7.805 -18.981 0.30 5.25 69 GLU A CA 1
ATOM 1339 C C . GLU A 1 73 ? 1.510 8.647 -19.077 1.00 4.71 69 GLU A C 1
ATOM 1340 O O . GLU A 1 73 ? 1.496 9.868 -18.762 1.00 5.90 69 GLU A O 1
ATOM 1361 N N . PHE A 1 74 ? 2.573 8.056 -19.587 1.00 4.49 70 PHE A N 1
ATOM 1362 C CA . PHE A 1 74 ? 3.816 8.777 -19.826 1.00 4.87 70 PHE A CA 1
ATOM 1363 C C . PHE A 1 74 ? 4.440 8.302 -21.119 1.00 4.65 70 PHE A C 1
ATOM 1364 O O . PHE A 1 74 ? 4.225 7.185 -21.592 1.00 5.80 70 PHE A O 1
ATOM 1381 N N . ASP A 1 75 ? 5.255 9.183 -21.733 1.00 5.04 71 ASP A N 1
ATOM 1382 C CA . ASP A 1 75 ? 6.035 8.824 -22.899 1.00 5.12 71 ASP A CA 1
ATOM 1383 C C . ASP A 1 75 ? 7.312 8.126 -22.431 1.00 5.30 71 ASP A C 1
ATOM 1384 O O . ASP A 1 75 ? 7.917 8.525 -21.414 1.00 7.12 71 ASP A O 1
ATOM 1393 N N . GLU A 1 76 ? 7.742 7.099 -23.151 1.00 5.45 72 GLU A N 1
ATOM 1394 C CA . GLU A 1 76 ? 8.913 6.330 -22.836 1.00 6.54 72 GLU A CA 1
ATOM 1395 C C . GLU A 1 76 ? 9.669 5.994 -24.132 1.00 6.05 72 GLU A C 1
ATOM 1396 O O . GLU A 1 76 ? 9.052 5.623 -25.136 1.00 6.80 72 GLU A O 1
ATOM 1408 N N . VAL A 1 77 ? 11.006 6.070 -24.048 1.00 6.12 73 VAL A N 1
ATOM 1409 C CA . VAL A 1 77 ? 11.889 5.496 -25.088 1.00 6.52 73 VAL A CA 1
ATOM 1410 C C . VAL A 1 77 ? 12.438 4.219 -24.508 1.00 6.18 73 VAL A C 1
ATOM 1411 O O . VAL A 1 77 ? 13.094 4.191 -23.466 1.00 7.71 73 VAL A O 1
ATOM 1424 N N . THR A 1 78 ? 12.105 3.085 -25.152 1.00 5.93 74 THR A N 1
ATOM 1425 C CA . THR A 1 78 ? 12.498 1.791 -24.629 1.00 5.82 74 THR A CA 1
ATOM 1426 C C . THR A 1 78 ? 13.975 1.491 -24.966 1.00 6.09 74 THR A C 1
ATOM 1427 O O . THR A 1 78 ? 14.630 2.192 -25.746 1.00 6.81 74 THR A O 1
ATOM 1438 N N . ALA A 1 79 ? 14.484 0.401 -24.382 1.00 6.49 75 ALA A N 1
ATOM 1439 C CA . ALA A 1 79 ? 15.881 0.021 -24.617 1.00 6.84 75 ALA A CA 1
ATOM 1440 C C . ALA A 1 79 ? 16.161 -0.244 -26.100 1.00 7.23 75 ALA A C 1
ATOM 1441 O O . ALA A 1 79 ? 17.298 -0.061 -26.553 1.00 9.29 75 ALA A O 1
ATOM 1448 N N . ASP A 1 80 ? 15.150 -0.716 -26.814 1.00 6.52 76 ASP A N 1
ATOM 1449 C CA . ASP A 1 80 ? 15.212 -0.990 -28.255 1.00 7.25 76 ASP A CA 1
ATOM 1450 C C . ASP A 1 80 ? 14.735 0.177 -29.096 1.00 7.59 76 ASP A C 1
ATOM 1451 O O . ASP A 1 80 ? 14.489 0.000 -30.303 1.00 9.15 76 ASP A O 1
ATOM 1460 N N . ASP A 1 81 ? 14.636 1.365 -28.503 1.00 7.13 77 ASP A N 1
ATOM 1461 C CA . ASP A 1 81 ? 14.380 2.632 -29.226 1.00 7.79 77 ASP A CA 1
ATOM 1462 C C . ASP A 1 81 ? 12.979 2.763 -29.771 1.00 8.12 77 ASP A C 1
ATOM 1463 O O . ASP A 1 81 ? 12.744 3.638 -30.647 1.00 11.93 77 ASP A O 1
ATOM 1472 N N . ARG A 1 82 ? 12.003 2.032 -29.246 1.00 6.77 78 ARG A N 1
ATOM 1473 C CA . ARG A 1 82 ? 10.619 2.330 -29.565 1.00 6.74 78 ARG A CA 1
ATOM 1474 C C . ARG A 1 82 ? 10.179 3.583 -28.773 1.00 6.83 78 ARG A C 1
ATOM 1475 O O . ARG A 1 82 ? 10.545 3.746 -27.611 1.00 7.71 78 ARG A O 1
ATOM 1496 N N . LYS A 1 83 ? 9.357 4.401 -29.401 1.00 7.46 79 LYS A N 1
ATOM 1497 C CA . LYS A 1 83 ? 8.725 5.541 -28.753 1.00 7.52 79 LYS A CA 1
ATOM 1498 C C . LYS A 1 83 ? 7.279 5.120 -28.433 1.00 6.55 79 LYS A C 1
ATOM 1499 O O . LYS A 1 83 ? 6.427 4.986 -29.305 1.00 8.60 79 LYS A O 1
ATOM 1518 N N . VAL A 1 84 ? 7.051 4.851 -27.136 1.00 5.54 80 VAL A N 1
ATOM 1519 C CA . VAL A 1 84 ? 5.794 4.268 -26.709 1.00 4.96 80 VAL A CA 1
ATOM 1520 C C . VAL A 1 84 ? 5.082 5.185 -25.703 1.00 5.11 80 VAL A C 1
ATOM 1521 O O . VAL A 1 84 ? 5.688 6.078 -25.094 1.00 5.90 80 VAL A O 1
ATOM 1534 N N . LYS A 1 85 ? 3.792 4.909 -25.524 1.00 4.91 81 LYS A N 1
ATOM 1535 C CA . LYS A 1 85 ? 2.974 5.491 -24.465 1.00 4.97 81 LYS A CA 1
ATOM 1536 C C . LYS A 1 85 ? 2.755 4.388 -23.423 1.00 4.31 81 LYS A C 1
ATOM 1537 O O . LYS A 1 85 ? 2.193 3.334 -23.746 1.00 5.07 81 LYS A O 1
ATOM 1556 N N . SER A 1 86 ? 3.176 4.649 -22.189 1.00 4.39 82 SER A N 1
ATOM 1557 C CA . SER A 1 86 ? 3.146 3.652 -21.135 1.00 4.15 82 SER A CA 1
ATOM 1558 C C . SER A 1 86 ? 2.186 4.070 -20.026 1.00 4.02 82 SER A C 1
ATOM 1559 O O . SER A 1 86 ? 2.093 5.241 -19.658 1.00 4.55 82 SER A O 1
ATOM 1567 N N . THR A 1 87 ? 1.513 3.059 -19.448 1.00 3.92 83 THR A N 1
ATOM 1568 C CA . THR A 1 87 ? 0.684 3.252 -18.263 1.00 4.20 83 THR A CA 1
ATOM 1569 C C . THR A 1 87 ? 0.987 2.105 -17.308 1.00 4.03 83 THR A C 1
ATOM 1570 O O . THR A 1 87 ? 1.030 0.943 -17.740 1.00 4.51 83 THR A O 1
ATOM 1581 N N . ILE A 1 88 ? 1.180 2.434 -16.026 1.00 4.38 84 ILE A N 1
ATOM 1582 C CA . ILE A 1 88 ? 1.476 1.434 -15.008 1.00 4.19 84 ILE A CA 1
ATOM 1583 C C . ILE A 1 88 ? 0.470 1.604 -13.882 1.00 4.33 84 ILE A C 1
ATOM 1584 O O . ILE A 1 88 ? 0.237 2.727 -13.400 1.00 5.00 84 ILE A O 1
ATOM 1600 N N . THR A 1 89 ? -0.133 0.489 -13.458 1.00 4.63 85 THR A N 1
ATOM 1601 C CA . THR A 1 89 ? -1.060 0.451 -12.356 1.00 5.39 85 THR A CA 1
ATOM 1602 C C . THR A 1 89 ? -0.664 -0.667 -11.403 1.00 5.45 85 THR A C 1
ATOM 1603 O O . THR A 1 89 ? 0.127 -1.539 -11.748 1.00 6.43 85 THR A O 1
ATOM 1614 N N A LEU A 1 90 ? -1.218 -0.635 -10.186 0.50 6.82 86 LEU A N 1
ATOM 1615 N N B LEU A 1 90 ? -1.206 -0.610 -10.183 0.50 6.90 86 LEU A N 1
ATOM 1616 C CA A LEU A 1 90 ? -0.959 -1.673 -9.177 0.50 9.29 86 LEU A CA 1
ATOM 1617 C CA B LEU A 1 90 ? -1.146 -1.749 -9.256 0.50 8.49 86 LEU A CA 1
ATOM 1618 C C A LEU A 1 90 ? -2.334 -2.446 -9.087 0.50 11.57 86 LEU A C 1
ATOM 1619 C C B LEU A 1 90 ? -2.428 -2.454 -9.280 0.50 13.71 86 LEU A C 1
ATOM 1620 O O A LEU A 1 90 ? -3.314 -1.844 -8.708 0.50 28.00 86 LEU A O 1
ATOM 1621 O O B LEU A 1 90 ? -3.442 -1.882 -8.911 0.50 29.49 86 LEU A O 1
ATOM 1652 N N A ASP A 1 91 ? -2.416 -3.740 -9.591 0.50 8.66 87 ASP A N 1
ATOM 1653 N N B ASP A 1 91 ? -2.322 -3.797 -9.413 0.50 10.41 87 ASP A N 1
ATOM 1654 C CA A ASP A 1 91 ? -3.622 -4.640 -9.553 0.50 10.12 87 ASP A CA 1
ATOM 1655 C CA B ASP A 1 91 ? -3.487 -4.671 -9.545 0.50 11.28 87 ASP A CA 1
ATOM 1656 C C A ASP A 1 91 ? -3.268 -5.840 -8.682 0.50 9.91 87 ASP A C 1
ATOM 1657 C C B ASP A 1 91 ? -3.187 -5.845 -8.660 0.50 10.27 87 ASP A C 1
ATOM 1658 O O A ASP A 1 91 ? -2.453 -6.634 -9.021 0.50 9.69 87 ASP A O 1
ATOM 1659 O O B ASP A 1 91 ? -2.359 -6.638 -9.002 0.50 9.85 87 ASP A O 1
ATOM 1676 N N . GLY A 1 92 ? -3.884 -5.993 -7.527 1.00 14.03 88 GLY A N 1
ATOM 1677 C CA . GLY A 1 92 ? -3.606 -7.156 -6.680 1.00 16.05 88 GLY A CA 1
ATOM 1678 C C . GLY A 1 92 ? -2.153 -7.347 -6.301 1.00 14.60 88 GLY A C 1
ATOM 1679 O O . GLY A 1 92 ? -1.642 -8.414 -6.184 1.00 17.82 88 GLY A O 1
ATOM 1683 N N . GLY A 1 93 ? -1.477 -6.244 -6.061 1.00 14.78 89 GLY A N 1
ATOM 1684 C CA . GLY A 1 93 ? -0.106 -6.269 -5.670 1.00 16.09 89 GLY A CA 1
ATOM 1685 C C . GLY A 1 93 ? 0.906 -6.381 -6.806 1.00 12.98 89 GLY A C 1
ATOM 1686 O O . GLY A 1 93 ? 2.088 -6.461 -6.559 1.00 17.41 89 GLY A O 1
ATOM 1690 N N . VAL A 1 94 ? 0.427 -6.478 -8.043 1.00 8.94 90 VAL A N 1
ATOM 1691 C CA . VAL A 1 94 ? 1.252 -6.592 -9.236 1.00 7.58 90 VAL A CA 1
ATOM 1692 C C . VAL A 1 94 ? 1.346 -5.256 -9.908 1.00 6.45 90 VAL A C 1
ATOM 1693 O O . VAL A 1 94 ? 0.330 -4.597 -10.153 1.00 6.60 90 VAL A O 1
ATOM 1706 N N . LEU A 1 95 ? 2.569 -4.828 -10.223 1.00 5.86 91 LEU A N 1
ATOM 1707 C CA A LEU A 1 95 ? 2.775 -3.600 -11.038 0.80 5.05 91 LEU A CA 1
ATOM 1708 C CA B LEU A 1 95 ? 2.746 -3.693 -10.947 0.20 5.15 91 LEU A CA 1
ATOM 1709 C C . LEU A 1 95 ? 2.612 -4.018 -12.496 1.00 4.26 91 LEU A C 1
ATOM 1710 O O . LEU A 1 95 ? 3.447 -4.740 -13.041 1.00 5.24 91 LEU A O 1
ATOM 1739 N N . VAL A 1 96 ? 1.513 -3.567 -13.119 1.00 4.01 92 VAL A N 1
ATOM 1740 C CA . VAL A 1 96 ? 1.166 -3.936 -14.476 1.00 4.06 92 VAL A CA 1
ATOM 1741 C C . VAL A 1 96 ? 1.462 -2.763 -15.417 1.00 3.99 92 VAL A C 1
ATOM 1742 O O . VAL A 1 96 ? 0.810 -1.702 -15.279 1.00 5.05 92 VAL A O 1
ATOM 1755 N N . GLN A 1 97 ? 2.414 -2.934 -16.308 1.00 3.92 93 GLN A N 1
ATOM 1756 C CA . GLN A 1 97 ? 2.770 -1.929 -17.304 1.00 4.05 93 GLN A CA 1
ATOM 1757 C C . GLN A 1 97 ? 2.283 -2.348 -18.683 1.00 3.98 93 GLN A C 1
ATOM 1758 O O . GLN A 1 97 ? 2.507 -3.490 -19.106 1.00 5.02 93 GLN A O 1
ATOM 1772 N N . VAL A 1 98 ? 1.639 -1.416 -19.388 1.00 3.91 94 VAL A N 1
ATOM 1773 C CA . VAL A 1 98 ? 1.384 -1.601 -20.808 1.00 3.94 94 VAL A CA 1
ATOM 1774 C C . VAL A 1 98 ? 2.125 -0.509 -21.561 1.00 3.73 94 VAL A C 1
ATOM 1775 O O . VAL A 1 98 ? 2.141 0.663 -21.147 1.00 4.77 94 VAL A O 1
ATOM 1788 N N . GLN A 1 99 ? 2.743 -0.902 -22.684 1.00 3.58 95 GLN A N 1
ATOM 1789 C CA . GLN A 1 99 ? 3.325 0.028 -23.653 1.00 3.67 95 GLN A CA 1
ATOM 1790 C C . GLN A 1 99 ? 2.505 -0.081 -24.945 1.00 3.96 95 GLN A C 1
ATOM 1791 O O . GLN A 1 99 ? 2.254 -1.190 -25.422 1.00 4.76 95 GLN A O 1
ATOM 1805 N N . LYS A 1 100 ? 2.151 1.085 -25.508 1.00 4.31 96 LYS A N 1
ATOM 1806 C CA . LYS A 1 100 ? 1.342 1.146 -26.741 1.00 4.74 96 LYS A CA 1
ATOM 1807 C C . LYS A 1 100 ? 2.099 1.967 -27.775 1.00 5.24 96 LYS A C 1
ATOM 1808 O O . LYS A 1 100 ? 2.609 3.081 -27.479 1.00 5.65 96 LYS A O 1
ATOM 1827 N N . TRP A 1 101 ? 2.149 1.461 -29.007 1.00 5.37 97 TRP A N 1
ATOM 1828 C CA . TRP A 1 101 ? 2.805 2.181 -30.112 1.00 6.24 97 TRP A CA 1
ATOM 1829 C C . TRP A 1 101 ? 2.310 1.534 -31.396 1.00 6.78 97 TRP A C 1
ATOM 1830 O O . TRP A 1 101 ? 2.206 0.325 -31.496 1.00 6.94 97 TRP A O 1
ATOM 1851 N N . ASP A 1 102 ? 2.051 2.379 -32.435 1.00 8.77 98 ASP A N 1
ATOM 1852 C CA . ASP A 1 102 ? 1.665 1.870 -33.745 1.00 9.73 98 ASP A CA 1
ATOM 1853 C C . ASP A 1 102 ? 0.641 0.812 -33.735 1.00 10.60 98 ASP A C 1
ATOM 1854 O O . ASP A 1 102 ? 0.778 -0.198 -34.508 1.00 11.72 98 ASP A O 1
ATOM 1863 N N . GLY A 1 103 ? -0.365 0.980 -32.946 1.00 10.45 99 GLY A N 1
ATOM 1864 C CA . GLY A 1 103 ? -1.455 0.053 -32.886 1.00 11.26 99 GLY A CA 1
ATOM 1865 C C . GLY A 1 103 ? -1.191 -1.265 -32.174 1.00 9.79 99 GLY A C 1
ATOM 1866 O O . GLY A 1 103 ? -2.063 -2.099 -32.148 1.00 11.71 99 GLY A O 1
ATOM 1870 N N . LYS A 1 104 ? 0.012 -1.403 -31.625 1.00 7.27 100 LYS A N 1
ATOM 1871 C CA A LYS A 1 104 ? 0.461 -2.592 -30.922 0.50 6.37 100 LYS A CA 1
ATOM 1872 C CA B LYS A 1 104 ? 0.461 -2.606 -30.929 0.50 6.44 100 LYS A CA 1
ATOM 1873 C C . LYS A 1 104 ? 0.485 -2.328 -29.416 1.00 5.65 100 LYS A C 1
ATOM 1874 O O . LYS A 1 104 ? 0.508 -1.168 -28.966 1.00 5.97 100 LYS A O 1
ATOM 1909 N N . SER A 1 105 ? 0.549 -3.401 -28.641 1.00 5.22 101 SER A N 1
ATOM 1910 C CA . SER A 1 105 ? 0.774 -3.273 -27.200 1.00 4.84 101 SER A CA 1
ATOM 1911 C C . SER A 1 105 ? 1.615 -4.450 -26.724 1.00 4.61 101 SER A C 1
ATOM 1912 O O . SER A 1 105 ? 1.584 -5.535 -27.311 1.00 5.80 101 SER A O 1
ATOM 1920 N N . THR A 1 106 ? 2.330 -4.219 -25.618 1.00 4.04 102 THR A N 1
ATOM 1921 C CA . THR A 1 106 ? 3.036 -5.270 -24.889 1.00 4.00 102 THR A CA 1
ATOM 1922 C C . THR A 1 106 ? 2.844 -4.999 -23.405 1.00 3.97 102 THR A C 1
ATOM 1923 O O . THR A 1 106 ? 2.738 -3.846 -22.986 1.00 4.70 102 THR A O 1
ATOM 1934 N N A THR A 1 107 ? 2.841 -6.085 -22.632 0.50 4.62 103 THR A N 1
ATOM 1935 N N B THR A 1 107 ? 2.757 -6.069 -22.589 0.50 4.37 103 THR A N 1
ATOM 1936 C CA A THR A 1 107 ? 2.641 -5.990 -21.176 0.50 5.74 103 THR A CA 1
ATOM 1937 C CA B THR A 1 107 ? 2.677 -5.900 -21.159 0.50 4.37 103 THR A CA 1
ATOM 1938 C C A THR A 1 107 ? 3.797 -6.515 -20.424 0.50 6.50 103 THR A C 1
ATOM 1939 C C B THR A 1 107 ? 3.996 -6.439 -20.491 0.50 3.74 103 THR A C 1
ATOM 1940 O O A THR A 1 107 ? 4.212 -7.562 -20.782 0.50 10.86 103 THR A O 1
ATOM 1941 O O B THR A 1 107 ? 4.654 -7.443 -20.881 0.50 3.61 103 THR A O 1
ATOM 1962 N N A ILE A 1 108 ? 4.268 -5.751 -19.427 0.50 5.03 104 ILE A N 1
ATOM 1963 N N B ILE A 1 108 ? 4.199 -5.812 -19.294 0.50 4.43 104 ILE A N 1
ATOM 1964 C CA A ILE A 1 108 ? 5.338 -6.126 -18.491 0.50 5.05 104 ILE A CA 1
ATOM 1965 C CA B ILE A 1 108 ? 5.333 -6.115 -18.451 0.50 5.07 104 ILE A CA 1
ATOM 1966 C C A ILE A 1 108 ? 4.748 -6.125 -17.073 0.50 4.71 104 ILE A C 1
ATOM 1967 C C B ILE A 1 108 ? 4.753 -6.112 -17.054 0.50 4.65 104 ILE A C 1
ATOM 1968 O O A ILE A 1 108 ? 4.372 -5.045 -16.579 0.50 5.09 104 ILE A O 1
ATOM 1969 O O B ILE A 1 108 ? 4.353 -5.040 -16.574 0.50 5.19 104 ILE A O 1
ATOM 2000 N N . LYS A 1 109 ? 4.633 -7.290 -16.431 1.00 4.33 105 LYS A N 1
ATOM 2001 C CA . LYS A 1 109 ? 4.009 -7.415 -15.131 1.00 4.11 105 LYS A CA 1
ATOM 2002 C C . LYS A 1 109 ? 5.102 -7.795 -14.124 1.00 4.30 105 LYS A C 1
ATOM 2003 O O . LYS A 1 109 ? 5.787 -8.794 -14.322 1.00 6.96 105 LYS A O 1
ATOM 2022 N N . ARG A 1 110 ? 5.235 -7.009 -13.063 1.00 4.53 106 ARG A N 1
ATOM 2023 C CA . ARG A 1 110 ? 6.254 -7.209 -12.019 1.00 5.26 106 ARG A CA 1
ATOM 2024 C C . ARG A 1 110 ? 5.544 -7.582 -10.736 1.00 5.24 106 ARG A C 1
ATOM 2025 O O . ARG A 1 110 ? 4.654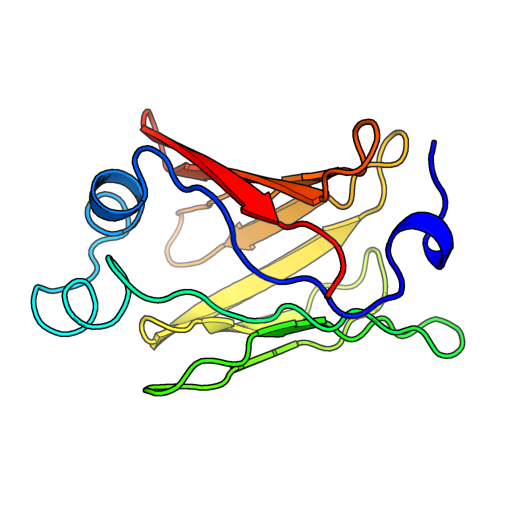 -6.868 -10.260 1.00 6.35 106 ARG A O 1
ATOM 2046 N N . LYS A 1 111 ? 5.937 -8.725 -10.161 1.00 5.84 107 LYS A N 1
ATOM 2047 C CA . LYS A 1 111 ? 5.292 -9.236 -8.942 1.00 6.48 107 LYS A CA 1
ATOM 2048 C C . LYS A 1 111 ? 6.375 -9.708 -7.978 1.00 6.30 107 LYS A C 1
ATOM 2049 O O . LYS A 1 111 ? 7.447 -10.111 -8.356 1.00 8.36 107 LYS A O 1
ATOM 2068 N N . ARG A 1 112 ? 6.026 -9.638 -6.701 1.00 8.24 108 ARG A N 1
ATOM 2069 C CA A ARG A 1 112 ? 6.870 -10.103 -5.674 0.53 11.43 108 ARG A CA 1
ATOM 2070 C CA B ARG A 1 112 ? 6.844 -10.387 -5.676 0.47 11.55 108 ARG A CA 1
ATOM 2071 C C . ARG A 1 112 ? 6.352 -11.641 -5.359 1.00 14.14 108 ARG A C 1
ATOM 2072 O O . ARG A 1 112 ? 5.138 -11.796 -5.071 1.00 20.21 108 ARG A O 1
ATOM 2113 N N . GLU A 1 113 ? 7.224 -12.643 -5.399 1.00 12.99 109 GLU A N 1
ATOM 2114 C CA . GLU A 1 113 ? 6.895 -14.077 -5.189 1.00 14.26 109 GLU A CA 1
ATOM 2115 C C . GLU A 1 113 ? 8.024 -14.704 -4.323 1.00 13.15 109 GLU A C 1
ATOM 2116 O O . GLU A 1 113 ? 9.131 -14.826 -4.828 1.00 12.65 109 GLU A O 1
ATOM 2128 N N . ASP A 1 114 ? 7.762 -14.998 -3.052 1.00 16.10 110 ASP A N 1
ATOM 2129 C CA . ASP A 1 114 ? 8.808 -15.422 -2.162 1.00 14.59 110 ASP A CA 1
ATOM 2130 C C . ASP A 1 114 ? 9.965 -14.437 -2.204 1.00 12.54 110 ASP A C 1
ATOM 2131 O O . ASP A 1 114 ? 9.682 -13.235 -1.999 1.00 16.29 110 ASP A O 1
ATOM 2140 N N . ASP A 1 115 ? 11.210 -14.888 -2.434 1.00 11.86 111 ASP A N 1
ATOM 2141 C CA . ASP A 1 115 ? 12.349 -13.990 -2.521 1.00 12.38 111 ASP A CA 1
ATOM 2142 C C . ASP A 1 115 ? 12.605 -13.405 -3.947 1.00 11.39 111 ASP A C 1
ATOM 2143 O O . ASP A 1 115 ? 13.594 -12.711 -4.157 1.00 13.65 111 ASP A O 1
ATOM 2152 N N . LYS A 1 116 ? 11.669 -13.635 -4.841 1.00 10.67 112 LYS A N 1
ATOM 2153 C CA . LYS A 1 116 ? 11.859 -13.313 -6.260 1.00 8.84 112 LYS A CA 1
ATOM 2154 C C . LYS A 1 116 ? 11.076 -11.948 -6.544 1.00 8.27 112 LYS A C 1
ATOM 2155 O O . LYS A 1 116 ? 9.939 -11.707 -6.043 1.00 8.93 112 LYS A O 1
ATOM 2174 N N . LEU A 1 117 ? 11.618 -11.150 -7.476 1.00 7.27 113 LEU A N 1
ATOM 2175 C CA . LEU A 1 117 ? 10.898 -10.146 -8.281 1.00 6.30 113 LEU A CA 1
ATOM 2176 C C . LEU A 1 117 ? 10.735 -10.836 -9.635 1.00 5.52 113 LEU A C 1
ATOM 2177 O O . LEU A 1 117 ? 11.733 -11.068 -10.323 1.00 6.28 113 LEU A O 1
ATOM 2193 N N . VAL A 1 118 ? 9.511 -11.198 -9.992 1.00 5.70 114 VAL A N 1
ATOM 2194 C CA . VAL A 1 118 ? 9.210 -11.947 -11.190 1.00 5.70 114 VAL A CA 1
ATOM 2195 C C . VAL A 1 118 ? 8.613 -10.998 -12.215 1.00 5.14 114 VAL A C 1
ATOM 2196 O O . VAL A 1 118 ? 7.661 -10.273 -11.906 1.00 6.64 114 VAL A O 1
ATOM 2209 N N . VAL A 1 119 ? 9.178 -10.999 -13.415 1.00 4.97 115 VAL A N 1
ATOM 2210 C CA . VAL A 1 119 ? 8.809 -10.060 -14.469 1.00 4.86 115 VAL A CA 1
ATOM 2211 C C . VAL A 1 119 ? 8.322 -10.876 -15.678 1.00 4.97 115 VAL A C 1
ATOM 2212 O O . VAL A 1 119 ? 9.104 -11.573 -16.321 1.00 7.02 115 VAL A O 1
ATOM 2225 N N . GLU A 1 120 ? 7.027 -10.759 -15.972 1.00 4.59 116 GLU A N 1
ATOM 2226 C CA . GLU A 1 120 ? 6.408 -11.469 -17.091 1.00 4.45 116 GLU A CA 1
ATOM 2227 C C . GLU A 1 120 ? 6.216 -10.471 -18.237 1.00 4.12 116 GLU A C 1
ATOM 2228 O O . GLU A 1 120 ? 5.596 -9.419 -18.065 1.00 4.90 116 GLU A O 1
ATOM 2240 N N . CYS A 1 121 ? 6.766 -10.812 -19.413 1.00 4.49 117 CYS A N 1
ATOM 2241 C CA . CYS A 1 121 ? 6.812 -9.909 -20.573 1.00 4.79 117 CYS A CA 1
ATOM 2242 C C . CYS A 1 121 ? 6.071 -10.630 -21.701 1.00 4.65 117 CYS A C 1
ATOM 2243 O O . CYS A 1 121 ? 6.494 -11.706 -22.122 1.00 5.79 117 CYS A O 1
ATOM 2251 N N . VAL A 1 122 ? 4.970 -10.039 -22.195 1.00 4.56 118 VAL A N 1
ATOM 2252 C CA . VAL A 1 122 ? 4.135 -10.680 -23.202 1.00 4.73 118 VAL A CA 1
ATOM 2253 C C . VAL A 1 122 ? 4.058 -9.810 -24.453 1.00 4.78 118 VAL A C 1
ATOM 2254 O O . VAL A 1 122 ? 3.723 -8.610 -24.361 1.00 5.04 118 VAL A O 1
ATOM 2267 N N . MET A 1 123 ? 4.329 -10.410 -25.595 1.00 4.98 119 MET A N 1
ATOM 2268 C CA . MET A 1 123 ? 4.039 -9.782 -26.894 1.00 5.28 119 MET A CA 1
ATOM 2269 C C . MET A 1 123 ? 3.370 -10.846 -27.763 1.00 5.39 119 MET A C 1
ATOM 2270 O O . MET A 1 123 ? 3.996 -11.882 -28.061 1.00 5.99 119 MET A O 1
ATOM 2284 N N . LYS A 1 124 ? 2.115 -10.615 -28.115 1.00 6.46 120 LYS A N 1
ATOM 2285 C CA A LYS A 1 124 ? 1.371 -11.586 -28.923 0.70 7.72 120 LYS A CA 1
ATOM 2286 C CA B LYS A 1 124 ? 1.366 -11.562 -28.940 0.30 8.00 120 LYS A CA 1
ATOM 2287 C C . LYS A 1 124 ? 1.419 -12.946 -28.234 1.00 7.35 120 LYS A C 1
ATOM 2288 O O . LYS A 1 124 ? 1.067 -13.053 -27.043 1.00 8.33 120 LYS A O 1
ATOM 2323 N N . GLY A 1 125 ? 1.828 -14.001 -28.925 1.00 7.30 121 GLY A N 1
ATOM 2324 C CA . GLY A 1 125 ? 1.877 -15.327 -28.345 1.00 7.86 121 GLY A CA 1
ATOM 2325 C C . GLY A 1 125 ? 3.135 -15.672 -27.595 1.00 7.03 121 GLY A C 1
ATOM 2326 O O . GLY A 1 125 ? 3.276 -16.819 -27.128 1.00 8.19 121 GLY A O 1
ATOM 2330 N N . VAL A 1 126 ? 4.063 -14.737 -27.426 1.00 6.37 122 VAL A N 1
ATOM 2331 C CA . VAL A 1 126 ? 5.304 -14.982 -26.738 1.00 5.97 122 VAL A CA 1
ATOM 2332 C C . VAL A 1 126 ? 5.206 -14.476 -25.284 1.00 5.17 122 VAL A C 1
ATOM 2333 O O . VAL A 1 126 ? 4.776 -13.351 -25.038 1.00 6.24 122 VAL A O 1
ATOM 2346 N N . THR A 1 127 ? 5.616 -15.349 -24.371 1.00 5.44 123 THR A N 1
ATOM 2347 C CA . THR A 1 127 ? 5.670 -15.010 -22.949 1.00 5.34 123 THR A CA 1
ATOM 2348 C C . THR A 1 127 ? 7.109 -15.269 -22.439 1.00 5.48 123 THR A C 1
ATOM 2349 O O . THR A 1 127 ? 7.587 -16.399 -22.446 1.00 7.34 123 THR A O 1
ATOM 2360 N N . CYS A 1 128 ? 7.734 -14.211 -21.947 1.00 4.74 124 CYS A N 1
ATOM 2361 C CA . CYS A 1 128 ? 9.057 -14.271 -21.335 1.00 4.69 124 CYS A CA 1
ATOM 2362 C C . CYS A 1 128 ? 8.943 -14.060 -19.833 1.00 4.37 124 CYS A C 1
ATOM 2363 O O . CYS A 1 128 ? 8.147 -13.234 -19.370 1.00 5.19 124 CYS A O 1
ATOM 2371 N N . THR A 1 129 ? 9.716 -14.824 -19.071 1.00 4.53 125 THR A N 1
ATOM 2372 C CA . THR A 1 129 ? 9.747 -14.690 -17.627 1.00 5.00 125 THR A CA 1
ATOM 2373 C C . THR A 1 129 ? 11.190 -14.398 -17.168 1.00 4.87 125 THR A C 1
ATOM 2374 O O . THR A 1 129 ? 12.093 -15.208 -17.467 1.00 5.95 125 THR A O 1
ATOM 2385 N N . ARG A 1 130 ? 11.376 -13.307 -16.447 1.00 4.82 126 ARG A N 1
ATOM 2386 C CA . ARG A 1 130 ? 12.667 -12.881 -15.931 1.00 5.21 126 ARG A CA 1
ATOM 2387 C C . ARG A 1 130 ? 12.556 -12.820 -14.419 1.00 5.26 126 ARG A C 1
ATOM 2388 O O . ARG A 1 130 ? 11.600 -12.274 -13.884 1.00 8.00 126 ARG A O 1
ATOM 2409 N N . VAL A 1 131 ? 13.540 -13.382 -13.728 1.00 4.75 127 VAL A N 1
ATOM 2410 C CA . VAL A 1 131 ? 13.530 -13.428 -12.272 1.00 5.17 127 VAL A CA 1
ATOM 2411 C C . VAL A 1 131 ? 14.750 -12.680 -11.751 1.00 4.76 127 VAL A C 1
ATOM 2412 O O . VAL A 1 131 ? 15.874 -12.936 -12.166 1.00 5.00 127 VAL A O 1
ATOM 2425 N N . TYR A 1 132 ? 14.474 -11.790 -10.800 1.00 4.99 128 TYR A N 1
ATOM 2426 C CA . TYR A 1 132 ? 15.481 -11.029 -10.087 1.00 5.04 128 TYR A CA 1
ATOM 2427 C C . TYR A 1 132 ? 15.449 -11.409 -8.615 1.00 5.46 128 TYR A C 1
ATOM 2428 O O . TYR A 1 132 ? 14.376 -11.738 -8.053 1.00 6.77 128 TYR A O 1
ATOM 2446 N N . GLU A 1 133 ? 16.609 -11.321 -7.969 1.00 5.74 129 GLU A N 1
ATOM 2447 C CA . GLU A 1 133 ? 16.729 -11.489 -6.510 1.00 6.46 129 GLU A CA 1
ATOM 2448 C C . GLU A 1 133 ? 17.471 -10.304 -5.944 1.00 5.79 129 GLU A C 1
ATOM 2449 O O . GLU A 1 133 ? 18.128 -9.583 -6.637 1.00 7.53 129 GLU A O 1
ATOM 2461 N N . ARG A 1 134 ? 17.313 -10.054 -4.667 1.00 7.21 130 ARG A N 1
ATOM 2462 C CA A ARG A 1 134 ? 17.920 -8.879 -4.073 0.70 8.60 130 ARG A CA 1
ATOM 2463 C CA B ARG A 1 134 ? 17.856 -8.889 -4.035 0.30 8.70 130 ARG A CA 1
ATOM 2464 C C . ARG A 1 134 ? 19.373 -8.957 -4.158 1.00 9.39 130 ARG A C 1
ATOM 2465 O O . ARG A 1 134 ? 19.972 -9.975 -3.921 1.00 11.92 130 ARG A O 1
ATOM 2504 N N . ALA A 1 135 ? 20.007 -7.843 -4.465 1.00 10.51 131 ALA A N 1
ATOM 2505 C CA . ALA A 1 135 ? 21.453 -7.741 -4.545 1.00 13.78 131 ALA A CA 1
ATOM 2506 C C . ALA A 1 135 ? 22.027 -7.932 -3.120 1.00 20.45 131 ALA A C 1
ATOM 2507 O O . ALA A 1 135 ? 21.343 -7.580 -2.098 1.00 25.32 131 ALA A O 1
#

Foldseek 3Di:
DADLVVVAAKWWWDDKDCVLVLCVLVVQDDVLSVVVVPWTWIWGWDDDVQKIKIWTDTDVDIDIDIDGAQDWDWDQDSSGDTWIKHWHADVQKTWIWTDDPRAIKIWIWHDDPQWGWIWIDGDPGIMIIIIGHD

Nearest PDB structures (foldseek):
  7fzt-assembly1_A  TM=1.002E+00  e=2.369E-20  Homo sapiens
  3rzy-assembly1_A  TM=9.802E-01  e=4.601E-20  Homo sapiens
  3fr4-assembly1_A  TM=9.982E-01  e=1.735E-19  Homo sapiens
  1ab0-assembly1_A  TM=9.949E-01  e=1.826E-19  Mus musculus
  4a1h-assembly3_C  TM=9.885E-01  e=2.862E-17  Homo sapiens

GO terms:
  GO:0005504 fatty acid binding (F, TAS)
  GO:0005737 cytoplasm (C, TAS)
  GO:0005319 lipid carrier activity (F, TAS)
  GO:0005811 lipid droplet (C, TAS)
  GO:0005829 cytosol (C, TAS)
  GO:0019433 triglyceride catabolic process (P, TAS)
  GO:0070062 extracellular exosome (C, HDA)

InterPro domains:
  IPR000463 Cytosolic fatty-acid binding [PR00178] (5-27)
  IPR000463 Cytosolic fatty-acid binding [PR00178] (64-80)
  IPR000463 Cytosolic fatty-acid binding [PR00178] (111-131)
  IPR000463 Cytosolic fatty-acid binding [PS00214] (7-24)
  IPR000566 Lipocalin/cytosolic fatty-acid binding domain [PF00061] (6-131)
  IPR012674 Calycin [G3DSA:2.40.128.20] (1-132)
  IPR012674 Calycin [SSF50814] (1-131)
  IPR031259 Intracellular lipid binding protein [PTHR11955] (1-131)

CATH classification: 2.40.128.20

Secondary structure (DSSP, 8-state):
---GGGG-EEEEEEEEESHHHHHHHTT--HHHHHHHHT---EEEEEEETTEEEEEEEETTEEEEEEEETT--EEEE-TT--EEEEEEEEETTEEEEEEEETTEEEEEEEEEETTEEEEEEEETTEEEEEEEEE-

Organism: Homo sapiens (NCBI:txid9606)